Protein AF-A0A7R9XT83-F1 (afdb_monomer_lite)

Structure (mmCIF, N/CA/C/O backbone):
data_AF-A0A7R9XT83-F1
#
_entry.id   AF-A0A7R9XT83-F1
#
loop_
_atom_site.group_PDB
_atom_site.id
_atom_site.type_symbol
_atom_site.label_atom_id
_atom_site.label_alt_id
_atom_site.label_comp_id
_atom_site.label_asym_id
_atom_site.label_entity_id
_atom_site.label_seq_id
_atom_site.pdbx_PDB_ins_code
_atom_site.Cartn_x
_atom_site.Cartn_y
_atom_site.Cartn_z
_atom_site.occupancy
_atom_site.B_iso_or_equiv
_atom_site.auth_seq_id
_atom_site.auth_comp_id
_atom_site.auth_asym_id
_atom_site.auth_atom_id
_atom_site.pdbx_PDB_model_num
ATOM 1 N N . THR A 1 1 ? 2.967 -16.281 7.051 1.00 57.50 1 THR A N 1
ATOM 2 C CA . THR A 1 1 ? 2.876 -14.908 7.600 1.00 57.50 1 THR A CA 1
ATOM 3 C C . THR A 1 1 ? 4.202 -14.215 7.362 1.00 57.50 1 THR A C 1
ATOM 5 O O . THR A 1 1 ? 5.225 -14.879 7.480 1.00 57.50 1 THR A O 1
ATOM 8 N N . SER A 1 2 ? 4.206 -12.938 6.956 1.00 71.25 2 SER A N 1
ATOM 9 C CA . SER A 1 2 ? 5.464 -12.191 6.759 1.00 71.25 2 SER A CA 1
ATOM 10 C C . SER A 1 2 ? 6.255 -12.165 8.069 1.00 71.25 2 SER A C 1
ATOM 12 O O . SER A 1 2 ? 5.693 -11.878 9.125 1.00 71.25 2 SER A O 1
ATOM 14 N N . ARG A 1 3 ? 7.560 -12.454 8.008 1.00 71.12 3 ARG A N 1
ATOM 15 C CA . ARG A 1 3 ? 8.435 -12.496 9.193 1.00 71.12 3 ARG A CA 1
ATOM 16 C C . ARG A 1 3 ? 8.538 -11.139 9.902 1.00 71.12 3 ARG A C 1
ATOM 18 O O . ARG A 1 3 ? 8.735 -11.105 11.114 1.00 71.12 3 ARG A O 1
ATOM 25 N N . TYR A 1 4 ? 8.404 -10.041 9.156 1.00 81.00 4 TYR A N 1
ATOM 26 C CA . TYR A 1 4 ? 8.625 -8.677 9.652 1.00 81.00 4 TYR A CA 1
ATOM 27 C C . TYR A 1 4 ? 7.328 -7.889 9.879 1.00 81.00 4 TYR A C 1
ATOM 29 O O . TYR A 1 4 ? 7.319 -6.943 10.661 1.00 81.00 4 TYR A O 1
ATOM 37 N N . ASN A 1 5 ? 6.221 -8.298 9.254 1.00 85.44 5 ASN A N 1
ATOM 38 C CA . ASN A 1 5 ? 4.926 -7.625 9.375 1.00 85.44 5 ASN A CA 1
ATOM 39 C C . ASN A 1 5 ? 4.005 -8.466 10.259 1.00 85.44 5 ASN A C 1
ATOM 41 O O . ASN A 1 5 ? 3.224 -9.291 9.779 1.00 85.44 5 ASN A O 1
ATOM 45 N N . LYS A 1 6 ? 4.151 -8.283 11.575 1.00 89.94 6 LYS A N 1
ATOM 46 C CA . LYS A 1 6 ? 3.296 -8.944 12.564 1.00 89.94 6 LYS A CA 1
ATOM 47 C C . LYS A 1 6 ? 1.841 -8.497 12.408 1.00 89.94 6 LYS A C 1
ATOM 49 O O . LYS A 1 6 ? 1.556 -7.387 11.952 1.00 89.94 6 LYS A O 1
ATOM 54 N N . VAL A 1 7 ? 0.937 -9.382 12.803 1.00 93.06 7 VAL A N 1
ATOM 55 C CA . VAL A 1 7 ? -0.488 -9.092 12.949 1.00 93.06 7 VAL A CA 1
ATOM 56 C C . VAL A 1 7 ? -0.765 -8.953 14.441 1.00 93.06 7 VAL A C 1
ATOM 58 O O . VAL A 1 7 ? -0.338 -9.797 15.229 1.00 93.06 7 VAL A O 1
ATOM 61 N N . TRP A 1 8 ? -1.419 -7.863 14.818 1.00 93.94 8 TRP A N 1
ATOM 62 C CA . TRP A 1 8 ? -1.838 -7.565 16.180 1.00 93.94 8 TRP A CA 1
ATOM 63 C C . TRP A 1 8 ? -3.355 -7.567 16.230 1.00 93.94 8 TRP A C 1
ATOM 65 O O . TRP A 1 8 ? -3.992 -6.859 15.456 1.00 93.94 8 TRP A O 1
ATOM 75 N N . GLU A 1 9 ? -3.924 -8.329 17.153 1.00 96.06 9 GLU A N 1
ATOM 76 C CA . GLU A 1 9 ? -5.369 -8.424 17.325 1.00 96.06 9 GLU A CA 1
ATOM 77 C C . GLU A 1 9 ? -5.757 -7.899 18.699 1.00 96.06 9 GLU A C 1
ATOM 79 O O . GLU A 1 9 ? -5.184 -8.305 19.712 1.00 96.06 9 GLU A O 1
ATOM 84 N N . PHE A 1 10 ? -6.711 -6.973 18.743 1.00 96.69 10 PHE A N 1
ATOM 85 C CA . PHE A 1 10 ? -7.207 -6.428 20.002 1.00 96.69 10 PHE A CA 1
ATOM 86 C C . PHE A 1 10 ? -8.644 -5.907 19.874 1.00 96.69 10 PHE A C 1
ATOM 88 O O . PHE A 1 10 ? -9.037 -5.427 18.808 1.00 96.69 10 PHE A O 1
ATOM 95 N N . PRO A 1 11 ? -9.451 -5.971 20.949 1.00 96.94 11 PRO A N 1
ATOM 96 C CA . PRO A 1 11 ? -10.770 -5.354 20.960 1.00 96.94 11 PRO A CA 1
ATOM 97 C C . PRO A 1 11 ? -10.645 -3.825 20.957 1.00 96.94 11 PRO A C 1
ATOM 99 O O . PRO A 1 11 ? -9.830 -3.256 21.685 1.00 96.94 11 PRO A O 1
ATOM 102 N N . TYR A 1 12 ? -11.471 -3.149 20.162 1.00 96.19 12 TYR A N 1
ATOM 103 C CA . TYR A 1 12 ? -11.521 -1.689 20.100 1.00 96.19 12 TYR A CA 1
ATOM 104 C C . TYR A 1 12 ? -12.937 -1.192 19.795 1.00 96.19 12 TYR A C 1
ATOM 106 O O . TYR A 1 12 ? -13.826 -1.975 19.457 1.00 96.19 12 TYR A O 1
ATOM 114 N N . GLU A 1 13 ? -13.157 0.115 19.904 1.00 95.56 13 GLU A N 1
ATOM 115 C CA . GLU A 1 13 ? -14.410 0.750 19.506 1.00 95.56 13 GLU A CA 1
ATOM 116 C C . GLU A 1 13 ? -14.166 1.721 18.350 1.00 95.56 13 GLU A C 1
ATOM 118 O O . GLU A 1 13 ? -13.385 2.663 18.458 1.00 95.56 13 GLU A O 1
ATOM 123 N N . VAL A 1 14 ? -14.843 1.498 17.223 1.00 93.19 14 VAL A N 1
ATOM 124 C CA . VAL A 1 14 ? -14.767 2.368 16.046 1.00 93.19 14 VAL A CA 1
ATOM 125 C C . VAL A 1 14 ? -16.154 2.934 15.782 1.00 93.19 14 VAL A C 1
ATOM 127 O O . VAL A 1 14 ? -17.084 2.194 15.468 1.00 93.19 14 VAL A O 1
ATOM 130 N N . ARG A 1 15 ? -16.301 4.261 15.904 1.00 90.38 15 ARG A N 1
ATOM 131 C CA . ARG A 1 15 ? -17.574 4.981 15.687 1.00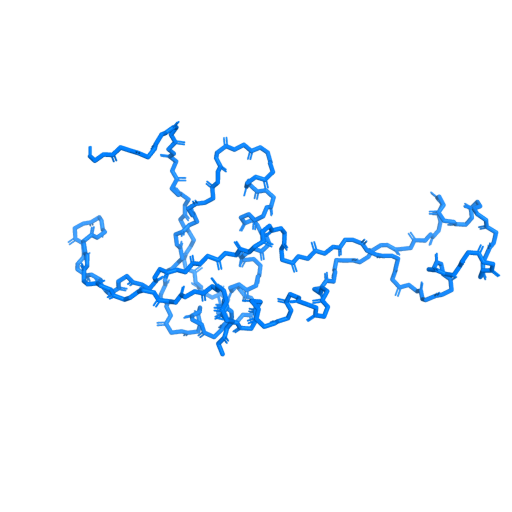 90.38 15 ARG A CA 1
ATOM 132 C C . ARG A 1 15 ? -18.746 4.391 16.498 1.00 90.38 15 ARG A C 1
ATOM 134 O O . ARG A 1 15 ? -19.828 4.180 15.954 1.00 90.38 15 ARG A O 1
ATOM 141 N N . GLY A 1 16 ? -18.519 4.084 17.777 1.00 92.81 16 GLY A N 1
ATOM 142 C CA . GLY A 1 16 ? -19.545 3.527 18.670 1.00 92.81 16 GLY A CA 1
ATOM 143 C C . GLY A 1 16 ? -19.839 2.036 18.473 1.00 92.81 16 GLY A C 1
ATOM 144 O O . GLY A 1 16 ? -20.780 1.516 19.067 1.00 92.81 16 GLY A O 1
ATOM 145 N N . ARG A 1 17 ? -19.075 1.329 17.627 1.00 93.88 17 ARG A N 1
ATOM 146 C CA . ARG A 1 17 ? -19.212 -0.118 17.411 1.00 93.88 17 ARG A CA 1
ATOM 147 C C . ARG A 1 17 ? -18.002 -0.850 17.969 1.00 93.88 17 ARG A C 1
ATOM 149 O O . ARG A 1 17 ? -16.871 -0.531 17.605 1.00 93.88 17 ARG A O 1
ATOM 156 N N . ARG A 1 18 ? -18.243 -1.859 18.810 1.00 96.31 18 ARG A N 1
ATOM 157 C CA . ARG A 1 18 ? -17.198 -2.790 19.250 1.00 96.31 18 ARG A CA 1
ATOM 158 C C . ARG A 1 18 ? -16.755 -3.651 18.074 1.00 96.31 18 ARG A C 1
ATOM 160 O O . ARG A 1 18 ? -17.593 -4.238 17.396 1.00 96.31 18 ARG A O 1
ATOM 167 N N . VAL A 1 19 ? -15.451 -3.720 17.857 1.00 96.12 19 VAL A N 1
ATOM 168 C CA . VAL A 1 19 ? -14.823 -4.483 16.777 1.00 96.12 19 VAL A CA 1
ATOM 169 C C . VAL A 1 19 ? -13.588 -5.212 17.298 1.00 96.12 19 VAL A C 1
ATOM 171 O O . VAL A 1 19 ? -12.974 -4.790 18.280 1.00 96.12 19 VAL A O 1
ATOM 174 N N . THR A 1 20 ? -13.193 -6.275 16.606 1.00 97.12 20 THR A N 1
ATOM 175 C CA . THR A 1 20 ? -11.840 -6.826 16.720 1.00 97.12 20 THR A CA 1
ATOM 176 C C . THR A 1 20 ? -10.965 -6.111 15.701 1.00 97.12 20 THR A C 1
ATOM 178 O O . THR A 1 20 ? -11.181 -6.232 14.497 1.00 97.12 20 THR A O 1
ATOM 181 N N . MET A 1 21 ? -10.002 -5.325 16.172 1.00 96.69 21 MET A N 1
ATOM 182 C CA . MET A 1 21 ? -9.040 -4.660 15.305 1.00 96.69 21 MET A CA 1
ATOM 183 C C . MET A 1 21 ? -7.934 -5.648 14.938 1.00 96.69 21 MET A C 1
ATOM 185 O O . MET A 1 21 ? -7.216 -6.111 15.819 1.00 96.69 21 MET A O 1
ATOM 189 N N . VAL A 1 22 ? -7.784 -5.926 13.643 1.00 96.81 22 VAL A N 1
ATOM 190 C CA . VAL A 1 22 ? -6.651 -6.671 13.079 1.00 96.81 22 VAL A CA 1
ATOM 191 C C . VAL A 1 22 ? -5.683 -5.656 12.479 1.00 96.81 22 VAL A C 1
ATOM 193 O O . VAL A 1 22 ? -5.929 -5.089 11.415 1.00 96.81 22 VAL A O 1
ATOM 196 N N . PHE A 1 23 ? -4.600 -5.372 13.195 1.00 95.44 23 PHE A N 1
ATOM 197 C CA . PHE A 1 23 ? -3.640 -4.334 12.844 1.00 95.44 23 PHE A CA 1
ATOM 198 C C . PHE A 1 23 ? -2.345 -4.950 12.316 1.00 95.44 23 PHE A C 1
ATOM 200 O O . PHE A 1 23 ? -1.684 -5.743 12.986 1.00 95.44 23 PHE A O 1
ATOM 207 N N . THR A 1 24 ? -1.951 -4.570 11.106 1.00 95.00 24 THR A N 1
ATOM 208 C CA . THR A 1 24 ? -0.707 -5.022 10.479 1.00 95.00 24 THR A CA 1
ATOM 209 C C . THR A 1 24 ? -0.083 -3.892 9.666 1.00 95.00 24 THR A C 1
ATOM 211 O O . THR A 1 24 ? -0.670 -2.820 9.525 1.00 95.00 24 THR A O 1
ATOM 214 N N . SER A 1 25 ? 1.124 -4.113 9.156 1.00 93.75 25 SER A N 1
ATOM 215 C CA . SER A 1 25 ? 1.893 -3.119 8.410 1.00 93.75 25 SER A CA 1
ATOM 216 C C . SER A 1 25 ? 2.348 -3.655 7.057 1.00 93.75 25 SER A C 1
ATOM 218 O O . SER A 1 25 ? 2.345 -4.860 6.805 1.00 93.75 25 SER A O 1
ATOM 220 N N . VAL A 1 26 ? 2.792 -2.742 6.199 1.00 93.81 26 VAL A N 1
ATOM 221 C CA . VAL A 1 26 ? 3.540 -3.050 4.976 1.00 93.81 26 VAL A CA 1
ATOM 222 C C . VAL A 1 26 ? 4.943 -2.461 5.077 1.00 93.81 26 VAL A C 1
ATOM 224 O O . VAL A 1 26 ? 5.193 -1.585 5.903 1.00 93.81 26 VAL A O 1
ATOM 227 N N . THR A 1 27 ? 5.863 -2.944 4.246 1.00 89.00 27 THR A N 1
ATOM 228 C CA . THR A 1 27 ? 7.241 -2.437 4.189 1.00 89.00 27 THR A CA 1
ATOM 229 C C . THR A 1 27 ? 7.431 -1.657 2.887 1.00 89.00 27 THR A C 1
ATOM 231 O O . THR A 1 27 ? 7.821 -2.221 1.863 1.00 89.00 27 THR A O 1
ATOM 234 N N . GLY A 1 28 ? 7.105 -0.361 2.924 1.00 88.69 28 GLY A N 1
ATOM 235 C CA . GLY A 1 28 ? 7.072 0.518 1.747 1.00 88.69 28 GLY A CA 1
ATOM 236 C C . GLY A 1 28 ? 5.971 0.139 0.748 1.00 88.69 28 GLY A C 1
ATOM 237 O O . GLY A 1 28 ? 4.971 -0.474 1.126 1.00 88.69 28 GLY A O 1
ATOM 238 N N . HIS A 1 29 ? 6.165 0.474 -0.533 1.00 92.38 29 HIS A N 1
ATOM 239 C CA . HIS A 1 29 ? 5.268 0.058 -1.622 1.00 92.38 29 HIS A CA 1
ATOM 240 C C . HIS A 1 29 ? 5.041 -1.452 -1.626 1.00 92.38 29 HIS A C 1
ATOM 242 O O . HIS A 1 29 ? 5.999 -2.206 -1.483 1.00 92.38 29 HIS A O 1
ATOM 248 N N . LEU A 1 30 ? 3.821 -1.912 -1.884 1.00 90.50 30 LEU A N 1
ATOM 249 C CA . LEU A 1 30 ? 3.547 -3.331 -2.130 1.00 90.50 30 LEU A CA 1
ATOM 250 C C . LEU A 1 30 ? 3.885 -3.745 -3.561 1.00 90.50 30 LEU A C 1
ATOM 252 O O . LEU A 1 30 ? 4.091 -4.925 -3.833 1.00 90.50 30 LEU A O 1
ATOM 256 N N . SER A 1 31 ? 3.919 -2.789 -4.480 1.00 89.81 31 SER A N 1
ATOM 257 C CA . SER A 1 31 ? 4.032 -3.056 -5.906 1.00 89.81 31 SER A CA 1
ATOM 258 C C . SER A 1 31 ? 4.946 -2.057 -6.603 1.00 89.81 31 SER A C 1
ATOM 260 O O . SER A 1 31 ? 5.158 -0.951 -6.121 1.00 89.81 31 SER A O 1
ATOM 262 N N . ASN A 1 32 ? 5.505 -2.463 -7.736 1.00 89.69 32 ASN A N 1
ATOM 263 C CA . ASN A 1 32 ? 6.379 -1.644 -8.559 1.00 89.69 32 ASN A CA 1
ATOM 264 C C . ASN A 1 32 ? 5.849 -1.574 -9.994 1.00 89.69 32 ASN A C 1
ATOM 266 O O . ASN A 1 32 ? 5.143 -2.479 -10.451 1.00 89.69 32 ASN A O 1
ATOM 270 N N . PHE A 1 33 ? 6.182 -0.498 -10.699 1.00 89.81 33 PHE A N 1
ATOM 271 C CA . PHE A 1 33 ? 5.930 -0.388 -12.128 1.00 89.81 33 PHE A CA 1
ATOM 272 C C . PHE A 1 33 ? 7.060 -1.050 -12.909 1.00 89.81 33 PHE A C 1
ATOM 274 O O . PHE A 1 33 ? 8.237 -0.795 -12.670 1.00 89.81 33 PHE A O 1
ATOM 281 N N . GLU A 1 34 ? 6.689 -1.887 -13.867 1.00 91.38 34 GLU A N 1
ATOM 282 C CA . GLU A 1 34 ? 7.618 -2.569 -14.761 1.00 91.38 34 GLU A CA 1
ATOM 283 C C . GLU A 1 34 ? 7.034 -2.582 -16.170 1.00 91.38 34 GLU A C 1
ATOM 285 O O . GLU A 1 34 ? 5.813 -2.602 -16.335 1.00 91.38 34 GLU A O 1
ATOM 290 N N . PHE A 1 35 ? 7.876 -2.646 -17.202 1.00 93.69 35 PHE A N 1
ATOM 291 C CA . PHE A 1 35 ? 7.368 -2.889 -18.552 1.00 93.69 35 PHE A CA 1
ATOM 292 C C . PHE A 1 35 ? 6.597 -4.212 -18.598 1.00 93.69 35 PHE A C 1
ATOM 294 O O . PHE A 1 35 ? 6.956 -5.171 -17.914 1.00 93.69 35 PHE A O 1
ATOM 301 N N . ALA A 1 36 ? 5.492 -4.255 -19.333 1.00 90.62 36 ALA A N 1
ATOM 302 C CA . ALA A 1 36 ? 4.598 -5.405 -19.355 1.00 90.62 36 ALA A CA 1
ATOM 303 C C . ALA A 1 36 ? 5.196 -6.585 -20.136 1.00 90.62 36 ALA A C 1
ATOM 305 O O . ALA A 1 36 ? 5.004 -7.730 -19.726 1.00 90.62 36 ALA A O 1
ATOM 306 N N . ASP A 1 37 ? 5.923 -6.287 -21.216 1.00 90.69 37 ASP A N 1
ATOM 307 C CA . ASP A 1 37 ? 6.620 -7.245 -22.075 1.00 90.69 37 ASP A CA 1
ATOM 308 C C . ASP A 1 37 ? 8.098 -7.353 -21.662 1.00 90.69 37 ASP A C 1
ATOM 310 O O . ASP A 1 37 ? 8.793 -6.359 -21.432 1.00 90.69 37 ASP A O 1
ATOM 314 N N . ASP A 1 38 ? 8.579 -8.591 -21.544 1.00 88.50 38 ASP A N 1
ATOM 315 C CA . ASP A 1 38 ? 9.931 -8.904 -21.089 1.00 88.50 38 ASP A CA 1
ATOM 316 C C . ASP A 1 38 ? 11.024 -8.407 -22.044 1.00 88.50 38 ASP A C 1
ATOM 318 O O . ASP A 1 38 ? 12.161 -8.199 -21.613 1.00 88.50 38 ASP A O 1
ATOM 322 N N . ARG A 1 39 ? 10.709 -8.176 -23.325 1.00 90.88 39 ARG A N 1
ATOM 323 C CA . ARG A 1 39 ? 11.656 -7.597 -24.292 1.00 90.88 39 ARG A CA 1
ATOM 324 C C . ARG A 1 39 ? 12.039 -6.170 -23.908 1.00 90.88 39 ARG A C 1
ATOM 326 O O . ARG A 1 39 ? 13.220 -5.841 -23.950 1.00 90.88 39 ARG A O 1
ATOM 333 N N . HIS A 1 40 ? 11.082 -5.367 -23.439 1.00 91.38 40 HIS A N 1
ATOM 334 C CA . HIS A 1 40 ? 11.316 -3.991 -22.973 1.00 91.38 40 HIS A CA 1
ATOM 335 C C . HIS A 1 40 ? 12.089 -3.926 -21.646 1.00 91.38 40 HIS A C 1
ATOM 337 O O . HIS A 1 40 ? 12.606 -2.875 -21.284 1.00 91.38 40 HIS A O 1
ATOM 343 N N . ARG A 1 41 ? 12.200 -5.040 -20.909 1.00 88.00 41 ARG A N 1
ATOM 344 C CA . ARG A 1 41 ? 12.960 -5.121 -19.644 1.00 88.00 41 ARG A CA 1
ATOM 345 C C . ARG A 1 41 ? 14.443 -5.418 -19.846 1.00 88.00 41 ARG A C 1
ATOM 347 O O . ARG A 1 41 ? 15.242 -5.224 -18.932 1.00 88.00 41 ARG A O 1
ATOM 354 N N . ARG A 1 42 ? 14.820 -5.939 -21.015 1.00 90.56 42 ARG A N 1
ATOM 355 C CA . ARG A 1 42 ? 16.206 -6.286 -21.341 1.00 90.56 42 ARG A CA 1
ATOM 356 C C . ARG A 1 42 ? 16.878 -5.076 -21.975 1.00 90.56 42 ARG A C 1
ATOM 358 O O . ARG A 1 42 ? 16.390 -4.571 -22.978 1.00 90.56 42 ARG A O 1
ATOM 365 N N . TRP A 1 43 ? 18.041 -4.683 -21.455 1.00 88.94 43 TRP A N 1
ATOM 366 C CA . TRP A 1 43 ? 18.813 -3.542 -21.973 1.00 88.94 43 TRP A CA 1
ATOM 367 C C . TRP A 1 43 ? 19.066 -3.596 -23.487 1.00 88.94 43 TRP A C 1
ATOM 369 O O . TRP A 1 43 ? 19.014 -2.566 -24.144 1.00 88.94 43 TRP A O 1
ATOM 379 N N . ASN A 1 44 ? 19.273 -4.797 -24.037 1.00 91.06 44 ASN A N 1
ATOM 380 C CA . ASN A 1 44 ? 19.499 -5.027 -25.469 1.00 91.06 44 ASN A CA 1
ATOM 381 C C . ASN A 1 44 ? 18.289 -5.692 -26.161 1.00 91.06 44 ASN A C 1
ATOM 383 O O . ASN A 1 44 ? 18.461 -6.408 -27.144 1.00 91.06 44 ASN A O 1
ATOM 387 N N . GLY A 1 45 ? 17.084 -5.567 -25.594 1.00 87.81 45 GLY A N 1
ATOM 388 C CA . GLY A 1 45 ? 15.888 -6.262 -26.081 1.00 87.81 45 GLY A CA 1
ATOM 389 C C . GLY A 1 45 ? 15.126 -5.529 -27.185 1.00 87.81 45 GLY A C 1
ATOM 390 O O . GLY A 1 45 ? 14.516 -6.187 -28.025 1.00 87.81 45 GLY A O 1
ATOM 391 N N . VAL A 1 46 ? 15.170 -4.195 -27.189 1.00 90.69 46 VAL A N 1
ATOM 392 C CA . VAL A 1 46 ? 14.508 -3.307 -28.160 1.00 90.69 46 VAL A CA 1
ATOM 393 C C . VAL A 1 46 ? 15.337 -2.035 -28.366 1.00 90.69 46 VAL A C 1
ATOM 395 O O . VAL A 1 46 ? 16.246 -1.752 -27.584 1.00 90.69 46 VAL A O 1
ATOM 398 N N . ASP A 1 47 ? 15.002 -1.237 -29.381 1.00 92.06 47 ASP A N 1
ATOM 399 C CA . ASP A 1 47 ? 15.506 0.138 -29.488 1.00 92.06 47 ASP A CA 1
ATOM 400 C C . ASP A 1 47 ? 14.998 0.966 -28.283 1.00 92.06 47 ASP A C 1
ATOM 402 O O . ASP A 1 47 ? 13.792 0.961 -28.016 1.00 92.06 47 ASP A O 1
ATOM 406 N N . PRO A 1 48 ? 15.857 1.710 -27.556 1.00 91.06 48 PRO A N 1
ATOM 407 C CA . PRO A 1 48 ? 15.438 2.551 -26.431 1.00 91.06 48 PRO A CA 1
ATOM 408 C C . PRO A 1 48 ? 14.306 3.540 -26.749 1.00 91.06 48 PRO A C 1
ATOM 410 O O . PRO A 1 48 ? 13.540 3.901 -25.856 1.00 91.06 48 PRO A O 1
ATOM 413 N N . ARG A 1 49 ? 14.155 3.970 -28.009 1.00 92.19 49 ARG A N 1
ATOM 414 C CA . ARG A 1 49 ? 13.035 4.820 -28.449 1.00 92.19 49 ARG A CA 1
ATOM 415 C C . ARG A 1 49 ? 11.688 4.121 -28.284 1.00 92.19 49 ARG A C 1
ATOM 417 O O . ARG A 1 49 ? 10.696 4.780 -27.984 1.00 92.19 49 ARG A O 1
ATOM 424 N N . GLU A 1 50 ? 11.647 2.799 -28.429 1.00 91.00 50 GLU A N 1
ATOM 425 C CA . GLU A 1 50 ? 10.431 2.007 -28.241 1.00 91.00 50 GLU A CA 1
ATOM 426 C C . GLU A 1 50 ? 9.930 2.077 -26.791 1.00 91.00 50 GLU A C 1
ATOM 428 O O . GLU A 1 50 ? 8.720 2.144 -26.568 1.00 91.00 50 GLU A O 1
ATOM 433 N N . LEU A 1 51 ? 10.846 2.171 -25.816 1.00 90.75 51 LEU A N 1
ATOM 434 C CA . LEU A 1 51 ? 10.517 2.308 -24.391 1.00 90.75 51 LEU A CA 1
ATOM 435 C C . LEU A 1 51 ? 9.753 3.597 -24.072 1.00 90.75 51 LEU A C 1
ATOM 437 O O . LEU A 1 51 ? 8.974 3.628 -23.124 1.00 90.75 51 LEU A O 1
ATOM 441 N N . LEU A 1 52 ? 9.974 4.654 -24.855 1.00 89.25 52 LEU A N 1
ATOM 442 C CA . LEU A 1 52 ? 9.356 5.962 -24.638 1.00 89.25 52 LEU A CA 1
ATOM 443 C C . LEU A 1 52 ? 7.988 6.099 -25.313 1.00 89.25 52 LEU A C 1
ATOM 445 O O . LEU A 1 52 ? 7.186 6.924 -24.882 1.00 89.25 52 LEU A O 1
ATOM 449 N N . VAL A 1 53 ? 7.737 5.336 -26.381 1.00 88.62 53 VAL A N 1
ATOM 450 C CA . VAL A 1 53 ? 6.563 5.536 -27.250 1.00 88.62 53 VAL A CA 1
ATOM 451 C C . VAL A 1 53 ? 5.560 4.389 -27.147 1.00 88.62 53 VAL A C 1
ATOM 453 O O . VAL A 1 53 ? 4.362 4.641 -27.066 1.00 88.62 53 VAL A O 1
ATOM 456 N N . ASN A 1 54 ? 6.032 3.139 -27.140 1.00 86.19 54 ASN A N 1
ATOM 457 C CA . ASN A 1 54 ? 5.186 1.958 -27.354 1.00 86.19 54 ASN A CA 1
ATOM 458 C C . ASN A 1 54 ? 5.237 0.933 -26.211 1.00 86.19 54 ASN A C 1
ATOM 460 O O . ASN A 1 54 ? 4.482 -0.040 -26.230 1.00 86.19 54 ASN A O 1
ATOM 464 N N . ALA A 1 55 ? 6.111 1.112 -25.219 1.00 90.81 55 ALA A N 1
ATOM 465 C CA . ALA A 1 55 ? 6.233 0.156 -24.127 1.00 90.81 55 ALA A CA 1
ATOM 466 C C . ALA A 1 55 ? 5.111 0.329 -23.094 1.00 90.81 55 ALA A C 1
ATOM 468 O O . ALA A 1 55 ? 5.046 1.311 -22.354 1.00 90.81 55 ALA A O 1
ATOM 469 N N . ALA A 1 56 ? 4.233 -0.670 -23.012 1.00 92.88 56 ALA A N 1
ATOM 470 C CA . ALA A 1 56 ? 3.223 -0.741 -21.966 1.00 92.88 56 ALA A CA 1
ATOM 471 C C . ALA A 1 56 ? 3.875 -0.982 -20.596 1.00 92.88 56 ALA A C 1
ATOM 473 O O . ALA A 1 56 ? 4.777 -1.811 -20.465 1.00 92.88 56 ALA A O 1
ATOM 474 N N . VAL A 1 57 ? 3.379 -0.306 -19.560 1.00 93.50 57 VAL A N 1
ATOM 475 C CA . VAL A 1 57 ? 3.822 -0.477 -18.170 1.00 93.50 57 VAL A CA 1
ATOM 476 C C . VAL A 1 57 ? 2.709 -1.143 -17.366 1.00 93.50 57 VAL A C 1
ATOM 478 O O . VAL A 1 57 ? 1.535 -0.807 -17.506 1.00 93.50 57 VAL A O 1
ATOM 481 N N . ALA A 1 58 ? 3.075 -2.091 -16.510 1.00 90.69 58 ALA A N 1
ATOM 482 C CA . ALA A 1 58 ? 2.172 -2.789 -15.610 1.00 90.69 58 ALA A CA 1
ATOM 483 C C . ALA A 1 58 ? 2.665 -2.678 -14.165 1.00 90.69 58 ALA A C 1
ATOM 485 O O . ALA A 1 58 ? 3.866 -2.688 -13.895 1.00 90.69 58 ALA A O 1
ATOM 486 N N . LYS A 1 59 ? 1.722 -2.613 -13.224 1.00 90.50 59 LYS A N 1
ATOM 487 C CA . LYS A 1 59 ? 2.025 -2.670 -11.794 1.00 90.50 59 LYS A CA 1
ATOM 488 C C . LYS A 1 59 ? 2.100 -4.135 -11.361 1.00 90.50 59 LYS A C 1
ATOM 490 O O . LYS A 1 59 ? 1.154 -4.890 -11.587 1.00 90.50 59 LYS A O 1
ATOM 495 N N . ARG A 1 60 ? 3.215 -4.558 -10.766 1.00 89.75 60 ARG A N 1
ATOM 496 C CA . ARG A 1 60 ? 3.441 -5.938 -10.305 1.00 89.75 60 ARG A CA 1
ATOM 497 C C . ARG A 1 60 ? 3.911 -5.949 -8.859 1.00 89.75 60 ARG A C 1
ATOM 499 O O . ARG A 1 60 ? 4.568 -5.017 -8.416 1.00 89.75 60 ARG A O 1
ATOM 506 N N . VAL A 1 61 ? 3.562 -7.000 -8.120 1.00 90.94 61 VAL A N 1
ATOM 507 C CA . VAL A 1 61 ? 4.088 -7.237 -6.769 1.00 90.94 61 VAL A CA 1
ATOM 508 C C . VAL A 1 61 ? 5.427 -7.970 -6.902 1.00 90.94 61 VAL A C 1
ATOM 510 O O . VAL A 1 61 ? 5.429 -9.103 -7.401 1.00 90.94 61 VAL A O 1
ATOM 513 N N . PRO A 1 62 ? 6.549 -7.356 -6.482 1.00 89.44 62 PRO A N 1
ATOM 514 C CA . PRO A 1 62 ? 7.856 -8.006 -6.462 1.00 89.44 62 PRO A CA 1
ATOM 515 C C . PRO A 1 62 ? 7.851 -9.281 -5.613 1.00 89.44 62 PRO A C 1
ATOM 517 O O . PRO A 1 62 ? 7.066 -9.411 -4.671 1.00 89.44 62 PRO A O 1
ATOM 520 N N . GLU A 1 63 ? 8.719 -10.240 -5.937 1.00 87.88 63 GLU A N 1
ATOM 521 C CA . GLU A 1 63 ? 8.748 -11.550 -5.271 1.00 87.88 63 GLU A CA 1
ATOM 522 C C . GLU A 1 63 ? 9.013 -11.452 -3.761 1.00 87.88 63 GLU A C 1
ATOM 524 O O . GLU A 1 63 ? 8.317 -12.090 -2.969 1.00 87.88 63 GLU A O 1
ATOM 529 N N . ASP A 1 64 ? 9.924 -10.568 -3.358 1.00 87.38 64 ASP A N 1
ATOM 530 C CA . ASP A 1 64 ? 10.260 -10.268 -1.963 1.00 87.38 64 ASP A CA 1
ATOM 531 C C . ASP A 1 64 ? 9.079 -9.682 -1.170 1.00 87.38 64 ASP A C 1
ATOM 533 O O . ASP A 1 64 ? 9.025 -9.805 0.055 1.00 87.38 64 ASP A O 1
ATOM 537 N N . LYS A 1 65 ? 8.086 -9.105 -1.859 1.00 89.62 65 LYS A N 1
ATOM 538 C CA . LYS A 1 65 ? 6.893 -8.492 -1.252 1.00 89.62 65 LYS A CA 1
ATOM 539 C C . LYS A 1 65 ? 5.641 -9.357 -1.332 1.00 89.62 65 LYS A C 1
ATOM 541 O O . LYS A 1 65 ? 4.635 -9.021 -0.700 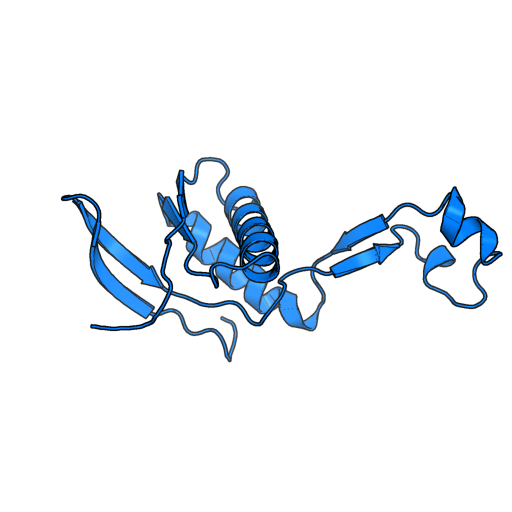1.00 89.62 65 LYS A O 1
ATOM 546 N N . ARG A 1 66 ? 5.689 -10.497 -2.031 1.00 90.62 66 ARG A N 1
ATOM 547 C CA . ARG A 1 66 ? 4.538 -11.411 -2.168 1.00 90.62 66 ARG A CA 1
ATOM 548 C C . ARG A 1 66 ? 3.987 -11.851 -0.825 1.00 90.62 66 ARG A C 1
ATOM 550 O O . ARG A 1 66 ? 2.786 -11.773 -0.611 1.00 90.62 66 ARG A O 1
ATOM 557 N N . GLN A 1 67 ? 4.857 -12.213 0.117 1.00 90.81 67 GLN A N 1
ATOM 558 C CA . GLN A 1 67 ? 4.413 -12.646 1.445 1.00 90.81 67 GLN A CA 1
ATOM 559 C C . GLN A 1 67 ? 3.639 -11.556 2.194 1.00 90.81 67 GLN A C 1
ATOM 561 O O . GLN A 1 67 ? 2.705 -11.873 2.929 1.00 90.81 67 GLN A O 1
ATOM 566 N N . VAL A 1 68 ? 4.013 -10.284 2.020 1.00 91.75 68 VAL A N 1
ATOM 567 C CA . VAL A 1 68 ? 3.310 -9.143 2.624 1.00 91.75 68 VAL A CA 1
ATOM 568 C C . VAL A 1 68 ? 1.967 -8.926 1.929 1.00 91.75 68 VAL A C 1
ATOM 570 O O . VAL A 1 68 ? 0.950 -8.793 2.605 1.00 91.75 68 VAL A O 1
ATOM 573 N N . ALA A 1 69 ? 1.933 -8.963 0.595 1.00 92.75 69 ALA A N 1
ATOM 574 C CA . ALA A 1 69 ? 0.692 -8.845 -0.168 1.00 92.75 69 ALA A CA 1
ATOM 575 C C . ALA A 1 69 ? -0.300 -9.975 0.169 1.00 92.75 69 ALA A C 1
ATOM 577 O O . ALA A 1 69 ? -1.476 -9.713 0.414 1.00 92.75 69 ALA A O 1
ATOM 578 N N . ASP A 1 70 ? 0.176 -11.216 0.267 1.00 92.88 70 ASP A N 1
ATOM 579 C CA . ASP A 1 70 ? -0.630 -12.374 0.656 1.00 92.88 70 ASP A CA 1
ATOM 580 C C . ASP A 1 70 ? -1.117 -12.270 2.105 1.00 92.88 70 ASP A C 1
ATOM 582 O O . ASP A 1 70 ? -2.226 -12.703 2.417 1.00 92.88 70 ASP A O 1
ATOM 586 N N . ASN A 1 71 ? -0.318 -11.668 2.994 1.00 92.25 71 ASN A N 1
ATOM 587 C CA . ASN A 1 71 ? -0.730 -11.348 4.359 1.00 92.25 71 ASN A CA 1
ATOM 588 C C . ASN A 1 71 ? -1.938 -10.410 4.352 1.00 92.25 71 ASN A C 1
ATOM 590 O O . ASN A 1 71 ? -2.975 -10.756 4.907 1.00 92.25 71 ASN A O 1
ATOM 594 N N . VAL A 1 72 ? -1.826 -9.276 3.656 1.00 94.75 72 VAL A N 1
ATOM 595 C CA . VAL A 1 72 ? -2.903 -8.284 3.528 1.00 94.75 72 VAL A CA 1
ATOM 596 C C . VAL A 1 72 ? -4.158 -8.912 2.922 1.00 94.75 72 VAL A C 1
ATOM 598 O O . VAL A 1 72 ? -5.247 -8.754 3.469 1.00 94.75 72 VAL A O 1
ATOM 601 N N . LYS A 1 73 ? -4.015 -9.679 1.834 1.00 95.56 73 LYS A N 1
ATOM 602 C CA . LYS A 1 73 ? -5.136 -10.375 1.182 1.00 95.56 73 LYS A CA 1
ATOM 603 C C . LYS A 1 73 ? -5.814 -11.374 2.111 1.00 95.56 73 LYS A C 1
ATOM 605 O O . LYS A 1 73 ? -7.039 -11.467 2.110 1.00 95.56 73 LYS A O 1
ATOM 610 N N . ARG A 1 74 ? -5.037 -12.138 2.883 1.00 95.06 74 ARG A N 1
ATOM 611 C CA . ARG A 1 74 ? -5.575 -13.127 3.821 1.00 95.06 74 ARG A CA 1
ATOM 612 C C . ARG A 1 74 ? -6.394 -12.453 4.916 1.00 95.06 74 ARG A C 1
ATOM 614 O O . ARG A 1 74 ? -7.531 -12.866 5.111 1.00 95.06 74 ARG A O 1
ATOM 621 N N . GLU A 1 75 ? -5.857 -11.415 5.556 1.00 95.00 75 GLU A N 1
ATOM 622 C CA . GLU A 1 75 ? -6.585 -10.698 6.611 1.00 95.00 75 GLU A CA 1
ATOM 623 C C . GLU A 1 75 ? -7.831 -9.991 6.046 1.00 95.00 75 GLU A C 1
ATOM 625 O O . GLU A 1 75 ? -8.915 -10.081 6.615 1.00 95.00 75 GLU A O 1
ATOM 630 N N . ALA A 1 76 ? -7.735 -9.379 4.860 1.00 96.69 76 ALA A N 1
ATOM 631 C CA . ALA A 1 76 ? -8.854 -8.667 4.237 1.00 96.69 76 ALA A CA 1
ATOM 632 C C . ALA A 1 76 ? -10.081 -9.549 3.928 1.00 96.69 76 ALA A C 1
ATOM 634 O O . ALA A 1 76 ? -11.200 -9.036 3.887 1.00 96.69 76 ALA A O 1
ATOM 635 N N . ARG A 1 77 ? -9.905 -10.864 3.720 1.00 96.19 77 ARG A N 1
ATOM 636 C CA . ARG A 1 77 ? -11.028 -11.797 3.493 1.00 96.19 77 ARG A CA 1
ATOM 637 C C . ARG A 1 77 ? -11.945 -11.929 4.706 1.00 96.19 77 ARG A C 1
ATOM 639 O O . ARG A 1 77 ? -13.130 -12.174 4.518 1.00 96.19 77 ARG A O 1
ATOM 646 N N . GLY A 1 78 ? -11.395 -11.806 5.913 1.00 94.62 78 GLY A N 1
ATOM 647 C CA . GLY A 1 78 ? -12.135 -11.949 7.169 1.00 94.62 78 GLY A CA 1
ATOM 648 C C . GLY A 1 78 ? -12.646 -10.631 7.751 1.00 94.62 78 GLY A C 1
ATOM 649 O O . GLY A 1 78 ? -13.313 -10.653 8.779 1.00 94.62 78 GLY A O 1
ATOM 650 N N . CYS A 1 79 ? -12.332 -9.494 7.124 1.00 96.56 79 CYS A N 1
ATOM 651 C CA . CYS A 1 79 ? -12.657 -8.170 7.646 1.00 96.56 79 CYS A CA 1
ATOM 652 C C . CYS A 1 79 ? -13.795 -7.507 6.864 1.00 96.56 79 CYS A C 1
ATOM 654 O O . CYS A 1 79 ? -13.774 -7.457 5.634 1.00 96.56 79 CYS A O 1
ATOM 656 N N . ASP A 1 80 ? -14.725 -6.878 7.582 1.00 96.00 80 ASP A N 1
ATOM 657 C CA . ASP A 1 80 ? -15.794 -6.061 6.986 1.00 96.00 80 ASP A CA 1
ATOM 658 C C . ASP A 1 80 ? -15.288 -4.704 6.477 1.00 96.00 80 ASP A C 1
ATOM 660 O O . ASP A 1 80 ? -15.896 -4.050 5.626 1.00 96.00 80 ASP A O 1
ATOM 664 N N . SER A 1 81 ? -14.191 -4.215 7.056 1.00 96.81 81 SER A N 1
ATOM 665 C CA . SER A 1 81 ? -13.671 -2.871 6.823 1.00 96.81 81 SER A CA 1
ATOM 666 C C . SER A 1 81 ? -12.150 -2.831 6.913 1.00 96.81 81 SER A C 1
ATOM 668 O O . SER A 1 81 ? -11.543 -3.578 7.675 1.00 96.81 81 SER A O 1
ATOM 670 N N . VAL A 1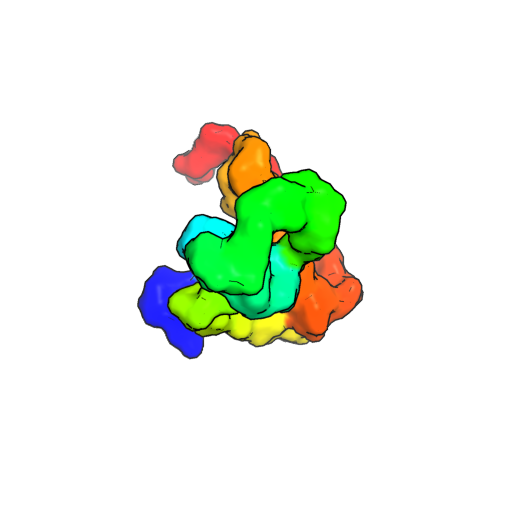 82 ? -11.537 -1.910 6.170 1.00 97.69 82 VAL A N 1
ATOM 671 C CA . VAL A 1 82 ? -10.108 -1.586 6.236 1.00 97.69 82 VAL A CA 1
ATOM 672 C C . VAL A 1 82 ? -9.927 -0.119 6.613 1.00 97.69 82 VAL A C 1
ATOM 674 O O . VAL A 1 82 ? -10.566 0.761 6.035 1.00 97.69 82 VAL A O 1
ATOM 677 N N . ILE A 1 83 ? -9.047 0.154 7.579 1.00 97.31 83 ILE A N 1
ATOM 678 C CA . ILE A 1 83 ? -8.639 1.513 7.954 1.00 97.31 83 ILE A CA 1
ATOM 679 C C . ILE A 1 83 ? -7.183 1.705 7.528 1.00 97.31 83 ILE A C 1
ATOM 681 O O . ILE A 1 83 ? -6.292 1.006 8.002 1.00 97.31 83 ILE A O 1
ATOM 685 N N . LEU A 1 84 ? -6.941 2.650 6.623 1.00 97.56 84 LEU A N 1
ATOM 686 C CA . LEU A 1 84 ? -5.621 2.951 6.077 1.00 97.56 84 LEU A CA 1
ATOM 687 C C . LEU A 1 84 ? -4.898 3.946 6.998 1.00 97.56 84 LEU A C 1
ATOM 689 O O . LEU A 1 84 ? -5.277 5.119 7.078 1.00 97.56 84 LEU A O 1
ATOM 693 N N . TRP A 1 85 ? -3.861 3.459 7.681 1.00 96.2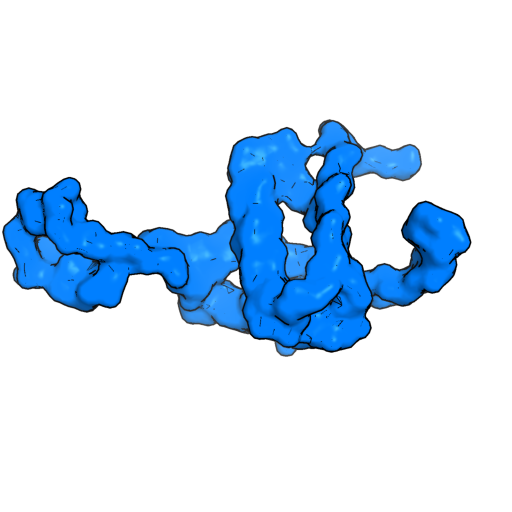5 85 TRP A N 1
ATOM 694 C CA . TRP A 1 85 ? -3.053 4.178 8.681 1.00 96.25 85 TRP A CA 1
ATOM 695 C C . TRP A 1 85 ? -1.687 4.645 8.156 1.00 96.25 85 TRP A C 1
ATOM 697 O O . TRP A 1 85 ? -0.743 4.793 8.921 1.00 96.25 85 TRP A O 1
ATOM 707 N N . LEU A 1 86 ? -1.563 4.860 6.848 1.00 96.19 86 LEU A N 1
ATOM 708 C CA . LEU A 1 86 ? -0.303 5.284 6.239 1.00 96.19 86 LEU A CA 1
ATOM 709 C C . LEU A 1 86 ? -0.021 6.769 6.484 1.00 96.19 86 LEU A C 1
ATOM 711 O O . LEU A 1 86 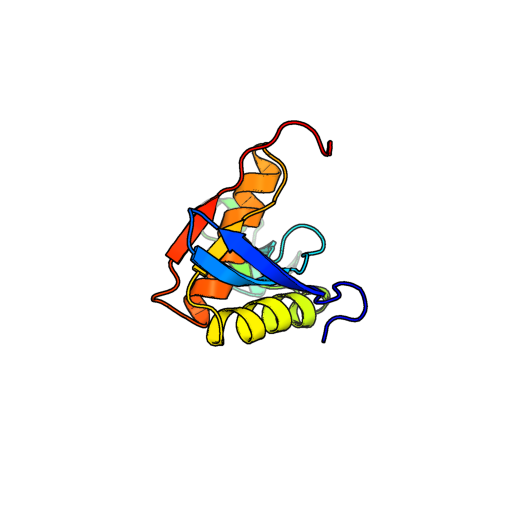? -0.932 7.528 6.831 1.00 96.19 86 LEU A O 1
ATOM 715 N N . ASP A 1 87 ? 1.223 7.186 6.270 1.00 95.44 87 ASP A N 1
ATOM 716 C CA . ASP A 1 87 ? 1.639 8.578 6.441 1.00 95.44 87 ASP A CA 1
ATOM 717 C C . ASP A 1 87 ? 0.796 9.528 5.579 1.00 95.44 87 ASP A C 1
ATOM 719 O O . ASP A 1 87 ? 0.305 9.175 4.505 1.00 95.44 87 ASP A O 1
ATOM 723 N N . CYS A 1 88 ? 0.539 10.731 6.090 1.00 94.94 88 CYS A N 1
ATOM 724 C CA . CYS A 1 88 ? -0.360 11.702 5.459 1.00 94.94 88 CYS A CA 1
ATOM 725 C C . CYS A 1 88 ? 0.355 12.592 4.425 1.00 94.94 88 CYS A C 1
ATOM 727 O O . CYS A 1 88 ? 0.137 13.803 4.396 1.00 94.94 88 CYS A O 1
ATOM 729 N N . ASP A 1 89 ? 1.178 11.990 3.566 1.00 95.81 89 ASP A N 1
ATOM 730 C CA . ASP A 1 89 ? 1.846 12.636 2.432 1.00 95.81 89 ASP A CA 1
ATOM 731 C C . ASP A 1 89 ? 1.507 11.937 1.098 1.00 95.81 89 ASP A C 1
ATOM 733 O O . ASP A 1 89 ? 0.737 10.978 1.050 1.00 95.81 89 ASP A O 1
ATOM 737 N N . ARG A 1 90 ? 2.042 12.441 -0.023 1.00 95.25 90 ARG A N 1
ATOM 738 C CA . ARG A 1 90 ? 1.732 11.895 -1.361 1.00 95.25 90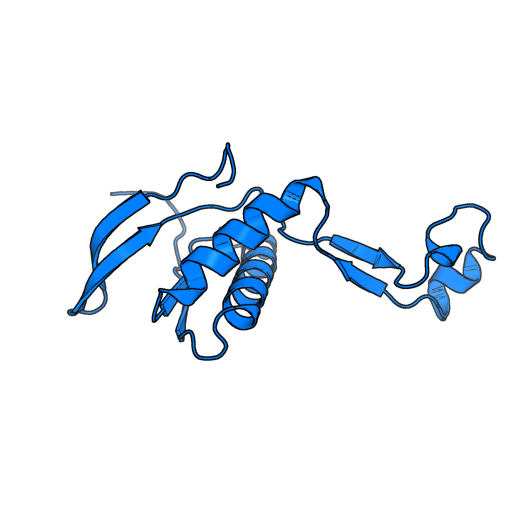 ARG A CA 1
ATOM 739 C C . ARG A 1 90 ? 2.154 10.432 -1.513 1.00 95.25 90 ARG A C 1
ATOM 741 O O . ARG A 1 90 ? 1.515 9.701 -2.266 1.00 95.25 90 ARG A O 1
ATOM 748 N N . GLU A 1 91 ? 3.217 10.038 -0.827 1.00 95.25 91 GLU A N 1
ATOM 749 C CA . GLU A 1 91 ? 3.796 8.705 -0.913 1.00 95.25 91 GLU A CA 1
ATOM 750 C C . GLU A 1 91 ? 2.968 7.713 -0.088 1.00 95.25 91 GLU A C 1
ATOM 752 O O . GLU A 1 91 ? 2.504 6.695 -0.604 1.00 95.25 91 GLU A O 1
ATOM 757 N N . GLY A 1 92 ? 2.626 8.082 1.145 1.00 95.38 92 GLY A N 1
ATOM 758 C CA . GLY A 1 92 ? 1.714 7.328 1.992 1.00 95.38 92 GLY A CA 1
ATOM 759 C C . GLY A 1 92 ? 0.335 7.130 1.360 1.00 95.38 92 GLY A C 1
ATOM 760 O O . GLY A 1 92 ? -0.208 6.028 1.440 1.00 95.38 92 GLY A O 1
ATOM 761 N N . GLU A 1 93 ? -0.219 8.126 0.657 1.00 96.38 93 GLU A N 1
ATOM 762 C CA . GLU A 1 93 ? -1.475 7.946 -0.090 1.00 96.38 93 GLU A CA 1
ATOM 763 C C . GLU A 1 93 ? -1.323 6.959 -1.264 1.00 96.38 93 GLU A C 1
ATOM 765 O O . GLU A 1 93 ? -2.207 6.130 -1.486 1.00 96.38 93 GLU A O 1
ATOM 770 N N . ASN A 1 94 ? -0.203 6.977 -1.995 1.00 95.31 94 ASN A N 1
ATOM 771 C CA . ASN A 1 94 ? 0.043 6.017 -3.078 1.00 95.31 94 ASN A CA 1
ATOM 772 C C . ASN A 1 94 ? 0.124 4.577 -2.544 1.00 95.31 94 ASN A C 1
ATOM 774 O O . ASN A 1 94 ? -0.565 3.684 -3.047 1.00 95.31 94 ASN A O 1
ATOM 778 N N . ILE A 1 95 ? 0.883 4.357 -1.467 1.00 95.81 95 ILE A N 1
ATOM 779 C CA . ILE A 1 95 ? 0.946 3.049 -0.803 1.00 95.81 95 ILE A CA 1
ATOM 780 C C . ILE A 1 95 ? -0.442 2.667 -0.249 1.00 95.81 95 ILE A C 1
ATOM 782 O O . ILE A 1 95 ? -0.837 1.502 -0.321 1.00 95.81 95 ILE A O 1
ATOM 786 N N . ALA A 1 96 ? -1.240 3.626 0.234 1.00 96.75 96 ALA A N 1
ATOM 787 C CA . ALA A 1 96 ? -2.586 3.362 0.743 1.00 96.75 96 ALA A CA 1
ATOM 788 C C . ALA A 1 96 ? -3.502 2.789 -0.347 1.00 96.75 96 ALA A C 1
ATOM 790 O O . ALA A 1 96 ? -4.242 1.833 -0.097 1.00 96.75 96 ALA A O 1
ATOM 791 N N . PHE A 1 97 ? -3.413 3.316 -1.572 1.00 95.75 97 PHE A N 1
ATOM 792 C CA . PHE A 1 97 ? -4.134 2.772 -2.722 1.00 95.75 97 PHE A CA 1
ATOM 793 C C . PHE A 1 97 ? -3.637 1.383 -3.134 1.00 95.75 97 PHE A C 1
ATOM 795 O O . PHE A 1 97 ? -4.452 0.551 -3.533 1.00 95.75 97 PHE A O 1
ATOM 802 N N . GLU A 1 98 ? -2.341 1.092 -3.005 1.00 95.50 98 GLU A N 1
ATOM 803 C CA . GLU A 1 98 ? -1.801 -0.254 -3.248 1.00 95.50 98 GLU A CA 1
ATOM 804 C C . GLU A 1 98 ? -2.356 -1.284 -2.266 1.00 95.50 98 GLU A C 1
ATOM 806 O O . GLU A 1 98 ? -2.810 -2.355 -2.674 1.00 95.50 98 GLU A O 1
ATOM 811 N N . VAL A 1 99 ? -2.367 -0.939 -0.977 1.00 96.50 99 VAL A N 1
ATOM 812 C CA . VAL A 1 99 ? -2.950 -1.777 0.078 1.00 96.50 99 VAL A CA 1
ATOM 813 C C . VAL A 1 99 ? -4.439 -1.983 -0.178 1.00 96.50 99 VAL A C 1
ATOM 815 O O . VAL A 1 99 ? -4.916 -3.116 -0.160 1.00 96.50 99 VAL A O 1
ATOM 818 N N . LEU A 1 100 ? -5.175 -0.911 -0.485 1.00 97.00 100 LEU A N 1
ATOM 819 C CA . LEU A 1 100 ? -6.604 -0.990 -0.774 1.00 97.00 100 LEU A CA 1
ATOM 820 C C . LEU A 1 100 ? -6.903 -1.873 -1.992 1.00 97.00 100 LEU A C 1
ATOM 822 O O . LEU A 1 100 ? -7.867 -2.640 -1.964 1.00 97.00 100 LEU A O 1
ATOM 826 N N . ALA A 1 101 ? -6.092 -1.788 -3.049 1.00 95.62 101 ALA A N 1
ATOM 827 C CA . ALA A 1 101 ? -6.229 -2.642 -4.223 1.00 95.62 101 ALA A CA 1
ATOM 828 C C . ALA A 1 101 ? -6.034 -4.121 -3.860 1.00 95.62 101 ALA A C 1
ATOM 830 O O . ALA A 1 101 ? -6.867 -4.948 -4.229 1.00 95.62 101 ALA A O 1
ATOM 831 N N . ALA A 1 102 ? -5.004 -4.444 -3.069 1.00 95.44 102 ALA A N 1
ATOM 832 C CA . ALA A 1 102 ? -4.773 -5.805 -2.586 1.00 95.44 102 ALA A CA 1
ATOM 833 C C . ALA A 1 102 ? -5.934 -6.315 -1.711 1.00 95.44 102 ALA A C 1
ATOM 835 O O . ALA A 1 102 ? -6.396 -7.441 -1.903 1.00 95.44 102 ALA A O 1
ATOM 836 N N . CYS A 1 103 ? -6.463 -5.486 -0.804 1.00 97.19 103 CYS A N 1
ATOM 837 C CA . CYS A 1 103 ? -7.639 -5.832 -0.003 1.00 97.19 103 CYS A CA 1
ATOM 838 C C . CYS A 1 103 ? -8.862 -6.114 -0.886 1.00 97.19 103 CYS A C 1
ATOM 840 O O . CYS A 1 103 ? -9.530 -7.127 -0.698 1.00 97.19 103 CYS A O 1
ATOM 842 N N . ARG A 1 104 ? -9.139 -5.250 -1.872 1.00 97.12 104 ARG A N 1
ATOM 843 C CA . ARG A 1 104 ? -10.293 -5.381 -2.779 1.00 97.12 104 ARG A CA 1
ATOM 844 C C . ARG A 1 104 ? -10.188 -6.555 -3.743 1.00 97.12 104 ARG A C 1
ATOM 846 O O . ARG A 1 104 ? -11.215 -7.087 -4.157 1.00 97.12 104 ARG A O 1
ATOM 853 N N . GLU A 1 105 ? -8.974 -6.975 -4.086 1.00 95.44 105 GLU A N 1
ATOM 854 C CA . GLU A 1 105 ? -8.749 -8.207 -4.842 1.00 95.44 105 GLU A CA 1
ATOM 855 C C . GLU A 1 105 ? -9.249 -9.432 -4.060 1.00 95.44 105 GLU A C 1
ATOM 857 O O . GLU A 1 105 ? -9.842 -10.339 -4.643 1.00 95.44 105 GLU A O 1
ATOM 862 N N . ALA A 1 106 ? -9.059 -9.437 -2.737 1.00 96.06 106 ALA A N 1
ATOM 863 C CA . ALA A 1 106 ? -9.472 -10.533 -1.866 1.00 96.06 106 ALA A CA 1
ATOM 864 C C . ALA A 1 106 ? -10.926 -10.409 -1.372 1.00 96.06 106 ALA A C 1
ATOM 866 O O . ALA A 1 106 ? -11.607 -11.421 -1.224 1.00 96.06 106 ALA A O 1
ATOM 867 N N . ASN A 1 107 ? -11.396 -9.182 -1.133 1.00 97.38 107 ASN A N 1
ATOM 868 C CA . ASN A 1 107 ? -12.735 -8.850 -0.657 1.00 97.38 107 ASN A CA 1
ATOM 869 C C . ASN A 1 107 ? -13.240 -7.571 -1.350 1.00 97.38 107 ASN A C 1
ATOM 871 O O . ASN A 1 107 ? -12.983 -6.451 -0.908 1.00 97.38 107 ASN A O 1
ATOM 875 N N . ARG A 1 108 ? -13.989 -7.731 -2.447 1.00 95.94 108 ARG A N 1
ATOM 876 C CA . ARG A 1 108 ? -14.475 -6.606 -3.271 1.00 95.94 108 ARG A CA 1
ATOM 877 C C . ARG A 1 108 ? -15.424 -5.659 -2.530 1.00 95.94 108 ARG A C 1
ATOM 879 O O . ARG A 1 108 ? -15.517 -4.495 -2.911 1.00 95.94 108 ARG A O 1
ATOM 886 N N . GLY A 1 109 ? -16.125 -6.157 -1.510 1.00 95.62 109 GLY A N 1
ATOM 887 C CA . GLY A 1 109 ? -17.110 -5.404 -0.731 1.00 95.62 109 GLY A CA 1
ATOM 888 C C . GLY A 1 109 ? -16.532 -4.677 0.482 1.00 95.62 109 GLY A C 1
ATOM 889 O O . GLY A 1 109 ? -17.288 -4.015 1.187 1.00 95.62 109 GLY A O 1
ATOM 890 N N . ILE A 1 110 ? -15.222 -4.792 0.740 1.00 97.44 110 ILE A N 1
ATOM 891 C CA . ILE A 1 110 ? -14.608 -4.225 1.942 1.00 97.44 110 ILE A CA 1
ATOM 892 C C . ILE A 1 110 ? -14.791 -2.702 1.995 1.00 97.44 110 ILE A C 1
ATOM 894 O O . ILE A 1 110 ? -14.414 -1.968 1.071 1.00 97.44 110 ILE A O 1
ATOM 898 N N . ALA A 1 111 ? -15.369 -2.213 3.093 1.00 96.88 111 ALA A N 1
ATOM 899 C CA . ALA A 1 111 ? -15.522 -0.781 3.310 1.00 96.88 111 ALA A CA 1
ATOM 900 C C . ALA A 1 111 ? -14.160 -0.159 3.643 1.00 96.88 111 ALA A C 1
ATOM 902 O O . ALA A 1 111 ? -13.422 -0.665 4.486 1.00 96.88 111 ALA A O 1
ATOM 903 N N . ALA A 1 112 ? -13.812 0.943 2.983 1.00 97.25 112 ALA A N 1
ATOM 904 C CA . ALA A 1 112 ? -12.513 1.586 3.146 1.00 97.25 112 ALA A CA 1
ATOM 905 C C . ALA A 1 112 ? -12.631 2.895 3.928 1.00 97.25 112 ALA A C 1
ATOM 907 O O . ALA A 1 112 ? -13.450 3.755 3.604 1.00 97.25 112 ALA A O 1
ATOM 908 N N . PHE A 1 113 ? -11.761 3.063 4.917 1.00 96.44 113 PHE A N 1
ATOM 909 C CA . PHE A 1 113 ? -11.606 4.278 5.704 1.00 96.44 113 PHE A CA 1
ATOM 910 C C . PHE A 1 113 ? -10.150 4.738 5.667 1.00 96.44 113 PHE A C 1
ATOM 912 O O . PHE A 1 113 ? -9.230 3.927 5.580 1.00 96.44 113 PHE A O 1
ATOM 919 N N . ARG A 1 114 ? -9.931 6.048 5.772 1.00 96.81 114 ARG A N 1
ATOM 920 C CA . ARG A 1 114 ? -8.601 6.658 5.839 1.00 96.81 114 ARG A CA 1
ATOM 921 C C . ARG A 1 114 ? -8.441 7.368 7.176 1.00 96.81 114 ARG A C 1
ATOM 923 O O . ARG A 1 114 ? -9.203 8.288 7.468 1.00 96.81 114 ARG A O 1
ATOM 930 N N . ALA A 1 115 ? -7.469 6.947 7.979 1.00 95.38 115 ALA A N 1
ATOM 931 C CA . ALA A 1 115 ? -7.077 7.689 9.173 1.00 95.38 115 ALA A CA 1
ATOM 932 C C . ALA A 1 115 ? -6.238 8.905 8.758 1.00 95.38 115 ALA A C 1
ATOM 934 O O . ALA A 1 115 ? -5.413 8.797 7.858 1.00 95.38 115 ALA A O 1
ATOM 935 N N . ARG A 1 116 ? -6.448 10.065 9.381 1.00 95.12 116 ARG A N 1
ATOM 936 C CA . ARG A 1 116 ? -5.678 11.287 9.104 1.00 95.12 116 ARG A CA 1
ATOM 937 C C . ARG A 1 116 ? -5.037 11.748 10.404 1.00 95.12 116 ARG A C 1
ATOM 939 O O . ARG A 1 116 ? -5.745 11.962 11.382 1.00 95.12 116 ARG A O 1
ATOM 946 N N . PHE A 1 117 ? -3.716 11.862 10.411 1.00 94.81 117 PHE A N 1
ATOM 947 C CA . PHE A 1 117 ? -2.921 12.212 11.585 1.00 94.81 117 PHE A CA 1
ATOM 948 C C . PHE A 1 117 ? -1.659 12.968 11.156 1.00 94.81 117 PHE A C 1
ATOM 950 O O . PHE A 1 117 ? -1.179 12.802 10.037 1.00 94.81 117 PHE A O 1
ATOM 957 N N . SER A 1 118 ? -1.129 13.807 12.044 1.00 92.25 118 SER A N 1
ATOM 958 C CA . SER A 1 118 ? 0.115 14.565 11.830 1.00 92.25 118 SER A CA 1
ATOM 959 C C . SER A 1 118 ? 1.214 14.214 12.835 1.00 92.25 118 SER A C 1
ATOM 961 O O . SER A 1 118 ? 2.341 14.676 12.695 1.00 92.25 118 SER A O 1
ATOM 963 N N . ALA A 1 119 ? 0.888 13.419 13.855 1.00 90.62 119 ALA A N 1
ATOM 964 C CA . ALA A 1 119 ? 1.813 12.919 14.861 1.00 90.62 119 ALA A CA 1
ATOM 965 C C . ALA A 1 119 ? 1.247 11.640 15.493 1.00 90.62 119 ALA A C 1
ATOM 967 O O . ALA A 1 119 ? 0.034 11.422 15.491 1.00 90.62 119 ALA A O 1
ATOM 968 N N . LEU A 1 120 ? 2.132 10.821 16.058 1.00 89.06 120 LEU A N 1
ATOM 969 C CA . LEU A 1 120 ? 1.762 9.677 16.886 1.00 89.06 120 LEU A CA 1
ATOM 970 C C . LEU A 1 120 ? 1.859 10.096 18.352 1.00 89.06 120 LEU A C 1
ATOM 972 O O . LEU A 1 120 ? 2.922 10.031 18.966 1.00 89.06 120 LEU A O 1
ATOM 976 N N . SER A 1 121 ? 0.741 10.573 18.888 1.00 85.94 121 SER A N 1
ATOM 977 C CA . SER A 1 121 ? 0.586 10.939 20.295 1.00 85.94 121 SER A CA 1
ATOM 978 C C . SER A 1 121 ? -0.516 10.104 20.941 1.00 85.94 121 SER A C 1
ATOM 980 O O . SER A 1 121 ? -1.348 9.517 20.249 1.00 85.94 121 SER A O 1
ATOM 982 N N . ARG A 1 122 ? -0.489 10.033 22.271 1.00 72.19 122 ARG A N 1
ATOM 983 C CA . ARG A 1 122 ? -1.505 9.346 23.070 1.00 72.19 122 ARG A CA 1
ATOM 984 C C . ARG A 1 122 ? -2.769 10.185 23.221 1.00 72.19 122 ARG A C 1
ATOM 986 O O . ARG A 1 122 ? -2.628 11.427 23.267 1.00 72.19 122 ARG A O 1
#

Foldseek 3Di:
DDPPWDWDWDWDADPNDIDTDTDTDADFAQKDKDFPDVLLVDPPSDDVVCVVPPTDIDIGGDPNNVVVLVVLLVVLLVDQEDEQPFDPDPRSVVSSVRSVVSSCVNPVNHHYHYDDDDDDDD

Secondary structure (DSSP, 8-state):
--SSS--EEEEEEETTEEEEEEE----S-S-EEEESSTTTTSTTSS-HHHHHHT--EEEE--GGGHHHHHHHHHHHHT-SEEEE---SSHHHHHHHHHHHHHHHHH-TT-EEEE---SS---

Sequence (122 aa):
TSRYNKVWEFPYEVRGRRVTMVFTSVTGHLSNFEFADDRHRRWNGVDPRELLVNAAVAKRVPEDKRQVADNVKREARGCDSVILWLDCDREGENIAFEVLAACREANRGIAAFRARFSALSR

InterPro domains:
  IPR000380 DNA topoisomerase, type IA [PTHR11390] (2-121)
  IPR006171 TOPRIM domain [PF01751] (20-119)
  IPR006171 TOPRIM domain [PS50880] (1-118)
  IPR023405 DNA topoisomerase, type IA, core domain [SSF56712] (11-121)

Radius of gyration: 17.83 Å; chains: 1; bounding box: 39×30×53 Å

pLDDT: mean 92.42, std 5.66, range [57.5, 97.69]

Organism: NCBI:txid242159